Protein AF-A0A950SUJ2-F1 (afdb_monomer_lite)

Sequence (170 aa):
REIFDTLLGTSAWYLKTIGLQLVAETFAVSLFRMLAESSKDAILRQVCRRILQDEARHMGFGMLSLPAVVDEASAAERREMEDFAVWALNRTLRGIFPLAAYEEMGFDRGDIEEIKLLRRERAAGGDETAFRKYFRRDLHAGLVRNLRKVGVLTPRIEPDIASLGISLAA

Foldseek 3Di:
DALVVVLVPDPPVLLNLLLVLQQVLLLLLLVLVLCLPPPPDPVSVVVSVVVNVVSVVSNVCNLPPQQVVCVPDDPVVLVVSLVSNLVSNVSVLVDDDPVVVCVVVVHDPVNSVVVVVVVVVCVVVVVDDVSNVSSVVSSLVSNLVSCVSSPSDDPVCVVSSVVSVRDNPD

Radius of gyration: 17.58 Å; chains: 1; bounding box: 39×36×45 Å

pLDDT: mean 89.5, std 8.99, range [53.56, 97.81]

Structure (mmCIF, N/CA/C/O backbone):
data_AF-A0A950SUJ2-F1
#
_entry.id   AF-A0A950SUJ2-F1
#
loop_
_atom_site.group_PDB
_atom_site.id
_atom_site.type_symbol
_atom_site.label_atom_id
_atom_site.label_alt_id
_atom_site.label_comp_id
_atom_site.label_asym_id
_atom_site.label_entity_id
_atom_site.label_seq_id
_atom_site.pdbx_PDB_ins_code
_atom_site.Cartn_x
_atom_site.Cartn_y
_atom_site.Cartn_z
_atom_site.occupancy
_atom_site.B_iso_or_equiv
_atom_site.auth_seq_id
_atom_site.auth_comp_id
_atom_site.auth_asym_id
_atom_site.auth_atom_id
_atom_site.pdbx_PDB_model_num
ATOM 1 N N . ARG A 1 1 ? 7.925 15.387 2.818 1.00 53.56 1 ARG A N 1
ATOM 2 C CA . ARG A 1 1 ? 8.470 14.113 3.334 1.00 53.56 1 ARG A CA 1
ATOM 3 C C . ARG A 1 1 ? 7.905 12.978 2.509 1.00 53.56 1 ARG A C 1
ATOM 5 O O . ARG A 1 1 ? 6.733 13.039 2.113 1.00 53.56 1 ARG A O 1
ATOM 12 N N . GLU A 1 2 ? 8.757 12.028 2.158 1.00 74.38 2 GLU A N 1
ATOM 13 C CA . GLU A 1 2 ? 8.314 10.823 1.473 1.00 74.38 2 GLU A CA 1
ATOM 14 C C . GLU A 1 2 ? 7.473 9.971 2.426 1.00 74.38 2 GLU A C 1
ATOM 16 O O . GLU A 1 2 ? 7.512 10.157 3.643 1.00 74.38 2 GLU A O 1
ATOM 21 N N . ILE A 1 3 ? 6.649 9.080 1.874 1.00 79.88 3 ILE A N 1
ATOM 22 C CA . ILE A 1 3 ? 5.797 8.205 2.688 1.00 79.88 3 ILE A CA 1
ATOM 23 C C . ILE A 1 3 ? 6.634 7.389 3.678 1.00 79.88 3 ILE A C 1
ATOM 25 O O . ILE A 1 3 ? 6.274 7.293 4.848 1.00 79.88 3 ILE A O 1
ATOM 29 N N . PHE A 1 4 ? 7.784 6.886 3.229 1.00 80.75 4 PHE A N 1
ATOM 30 C CA . PHE A 1 4 ? 8.679 6.072 4.038 1.00 80.75 4 PHE A CA 1
ATOM 31 C C . PHE A 1 4 ? 9.302 6.856 5.190 1.00 80.75 4 PHE A C 1
ATOM 33 O O . PHE A 1 4 ? 9.296 6.348 6.304 1.00 80.75 4 PHE A O 1
ATOM 40 N N . ASP A 1 5 ? 9.730 8.105 4.983 1.00 84.88 5 ASP A N 1
ATOM 41 C CA . ASP A 1 5 ? 10.236 8.946 6.079 1.00 84.88 5 ASP A CA 1
ATOM 42 C C . ASP A 1 5 ? 9.199 9.095 7.194 1.00 84.88 5 ASP A C 1
ATOM 44 O O . ASP A 1 5 ? 9.517 8.997 8.380 1.00 84.88 5 ASP A O 1
ATOM 48 N N . THR A 1 6 ? 7.941 9.336 6.811 1.00 85.25 6 THR A N 1
ATOM 49 C CA . THR A 1 6 ? 6.855 9.481 7.778 1.00 85.25 6 THR A CA 1
ATOM 50 C C . THR A 1 6 ? 6.582 8.158 8.487 1.00 85.25 6 THR A C 1
ATOM 52 O O . THR A 1 6 ? 6.521 8.155 9.712 1.00 85.25 6 THR A O 1
ATOM 55 N N . LEU A 1 7 ? 6.484 7.044 7.754 1.00 86.19 7 LEU A N 1
ATOM 56 C CA . LEU A 1 7 ? 6.249 5.716 8.333 1.00 86.19 7 LEU A CA 1
ATOM 57 C C . LEU A 1 7 ? 7.367 5.294 9.294 1.00 86.19 7 LEU A C 1
ATOM 59 O O . LEU A 1 7 ? 7.096 4.788 10.382 1.00 86.19 7 LEU A O 1
ATOM 63 N N . LEU A 1 8 ? 8.628 5.519 8.920 1.00 86.00 8 LEU A N 1
ATOM 64 C CA . LEU A 1 8 ? 9.788 5.197 9.752 1.00 86.00 8 LEU A CA 1
ATOM 65 C C . LEU A 1 8 ? 9.839 6.084 11.001 1.00 86.00 8 LEU A C 1
ATOM 67 O O . LEU A 1 8 ? 10.144 5.585 12.089 1.00 86.00 8 LEU A O 1
ATOM 71 N N . GLY A 1 9 ? 9.469 7.360 10.862 1.00 88.62 9 GLY A N 1
ATOM 72 C CA . GLY A 1 9 ? 9.384 8.326 11.957 1.00 88.62 9 GLY A CA 1
ATOM 73 C C . GLY A 1 9 ? 8.196 8.134 12.907 1.00 88.62 9 GLY A C 1
ATOM 74 O O . GLY A 1 9 ? 8.213 8.696 14.000 1.00 88.62 9 GLY A O 1
ATOM 75 N N . THR A 1 10 ? 7.177 7.347 12.544 1.00 91.12 10 THR A N 1
ATOM 76 C CA . THR A 1 10 ? 6.032 7.059 13.422 1.00 91.12 10 THR A CA 1
ATOM 77 C C . THR A 1 10 ? 6.478 6.257 14.649 1.00 91.12 10 THR A C 1
ATOM 79 O O . THR A 1 10 ? 6.988 5.141 14.528 1.00 91.12 10 THR A O 1
ATOM 82 N N . SER A 1 11 ? 6.285 6.807 15.849 1.00 89.94 11 SER A N 1
ATOM 83 C CA . SER A 1 11 ? 6.659 6.152 17.111 1.00 89.94 11 SER A CA 1
ATOM 84 C C . SER A 1 11 ? 5.653 5.084 17.543 1.00 89.94 11 SER A C 1
ATOM 86 O O . SER A 1 11 ? 6.055 4.032 18.038 1.00 89.94 11 SER A O 1
ATOM 88 N N . ALA A 1 12 ? 4.358 5.327 17.321 1.00 94.12 12 ALA A N 1
ATOM 89 C CA . ALA A 1 12 ? 3.298 4.378 17.628 1.00 94.12 12 ALA A CA 1
ATOM 90 C C . ALA A 1 12 ? 3.436 3.128 16.749 1.00 94.12 12 ALA A C 1
ATOM 92 O O . ALA A 1 12 ? 3.259 3.174 15.528 1.00 94.12 12 ALA A O 1
ATOM 93 N N . TRP A 1 13 ? 3.766 2.001 17.378 1.00 94.25 13 TRP A N 1
ATOM 94 C CA . TRP A 1 13 ? 4.071 0.763 16.663 1.00 94.25 13 TRP A CA 1
ATOM 95 C C . TRP A 1 13 ? 2.874 0.252 15.850 1.00 94.25 13 TRP A C 1
ATOM 97 O O . TRP A 1 13 ? 3.064 -0.264 14.751 1.00 94.25 13 TRP A O 1
ATOM 107 N N . TYR A 1 14 ? 1.645 0.437 16.342 1.00 94.75 14 TYR A N 1
ATOM 108 C CA . TYR A 1 14 ? 0.431 -0.018 15.666 1.00 94.75 14 TYR A CA 1
ATOM 109 C C . TYR A 1 14 ? 0.134 0.815 14.411 1.00 94.75 14 TYR A C 1
ATOM 111 O O . TYR A 1 14 ? -0.114 0.239 13.356 1.00 94.75 14 TYR A O 1
ATOM 119 N N . LEU A 1 15 ? 0.285 2.147 14.462 1.00 96.12 15 LEU A N 1
ATOM 120 C CA . LEU A 1 15 ? 0.186 3.006 13.272 1.00 96.12 15 LEU A CA 1
ATOM 121 C C . LEU A 1 15 ? 1.274 2.659 12.255 1.00 96.12 15 LEU A C 1
ATOM 123 O O . LEU A 1 15 ? 0.987 2.464 11.075 1.00 96.12 15 LEU A O 1
ATOM 127 N N . LYS A 1 16 ? 2.518 2.497 12.720 1.00 94.25 16 LYS A N 1
ATOM 128 C CA . LYS A 1 16 ? 3.631 2.045 11.878 1.00 94.25 16 LYS A CA 1
ATOM 129 C C . LYS A 1 16 ? 3.304 0.716 11.190 1.00 94.25 16 LYS A C 1
ATOM 131 O O . LYS A 1 16 ? 3.523 0.598 9.989 1.00 94.25 16 LYS A O 1
ATOM 136 N N . THR A 1 17 ? 2.717 -0.234 11.916 1.00 94.00 17 THR A N 1
ATOM 137 C CA . THR A 1 17 ? 2.329 -1.548 11.378 1.00 94.00 17 THR A CA 1
ATOM 138 C C . THR A 1 17 ? 1.176 -1.440 10.378 1.00 94.00 17 THR A C 1
ATOM 140 O O . THR A 1 17 ? 1.200 -2.091 9.337 1.00 94.00 17 THR A O 1
ATOM 143 N N . ILE A 1 18 ? 0.191 -0.571 10.620 1.00 95.56 18 ILE A N 1
ATOM 144 C CA . ILE A 1 18 ? -0.882 -0.287 9.654 1.00 95.56 18 ILE A CA 1
ATOM 145 C C . ILE A 1 18 ? -0.289 0.267 8.352 1.00 95.56 18 ILE A C 1
ATOM 147 O O . ILE A 1 18 ? -0.546 -0.260 7.270 1.00 95.56 18 ILE A O 1
ATOM 151 N N . GLY A 1 19 ? 0.538 1.307 8.433 1.00 93.69 19 GLY A N 1
ATOM 152 C CA . GLY A 1 19 ? 1.074 1.953 7.237 1.00 93.69 19 GLY A CA 1
ATOM 153 C C . GLY A 1 19 ? 2.093 1.100 6.477 1.00 93.69 19 GLY A C 1
ATOM 154 O O . GLY A 1 19 ? 2.058 1.048 5.249 1.00 93.69 19 GLY A O 1
ATOM 155 N N . LEU A 1 20 ? 2.985 0.406 7.184 1.00 91.56 20 LEU A N 1
ATOM 156 C CA . LEU A 1 20 ? 4.039 -0.387 6.559 1.00 91.56 20 LEU A CA 1
ATOM 157 C C . LEU A 1 20 ? 3.547 -1.802 6.210 1.00 91.56 20 LEU A C 1
ATOM 159 O O . LEU A 1 20 ? 3.541 -2.161 5.038 1.00 91.56 20 LEU A O 1
ATOM 163 N N . GLN A 1 21 ? 3.063 -2.581 7.181 1.00 90.44 21 GLN A N 1
ATOM 164 C CA . GLN A 1 21 ? 2.698 -3.992 6.978 1.00 90.44 21 GLN A CA 1
ATOM 165 C C . GLN A 1 21 ? 1.318 -4.206 6.348 1.00 90.44 21 GLN A C 1
ATOM 167 O O . GLN A 1 21 ? 1.118 -5.231 5.697 1.00 90.44 21 GLN A O 1
ATOM 172 N N . LEU A 1 22 ? 0.347 -3.301 6.519 1.00 92.38 22 LEU A N 1
ATOM 173 C CA . LEU A 1 22 ? -0.946 -3.452 5.832 1.00 92.38 22 LEU A CA 1
ATOM 174 C C . LEU A 1 22 ? -0.965 -2.735 4.486 1.00 92.38 22 LEU A C 1
ATOM 176 O O . LEU A 1 22 ? -1.449 -3.313 3.513 1.00 92.38 22 LEU A O 1
ATOM 180 N N . VAL A 1 23 ? -0.446 -1.507 4.401 1.00 92.50 23 VAL A N 1
ATOM 181 C CA . VAL A 1 23 ? -0.529 -0.710 3.167 1.00 92.50 23 VAL A CA 1
ATOM 182 C C . VAL A 1 23 ? 0.679 -0.931 2.254 1.00 92.50 23 VAL A C 1
ATOM 184 O O . VAL A 1 23 ? 0.508 -1.454 1.149 1.00 92.50 23 VAL A O 1
ATOM 187 N N . ALA A 1 24 ? 1.889 -0.564 2.688 1.00 90.19 24 ALA A N 1
ATOM 188 C CA . ALA A 1 24 ? 3.078 -0.632 1.832 1.00 90.19 24 ALA A CA 1
ATOM 189 C C . ALA A 1 24 ? 3.430 -2.075 1.420 1.00 90.19 24 ALA A C 1
ATOM 191 O O . ALA A 1 24 ? 3.752 -2.322 0.259 1.00 90.19 24 ALA A O 1
ATOM 192 N N . GLU A 1 25 ? 3.281 -3.037 2.327 1.00 90.75 25 GLU A N 1
ATOM 193 C CA . GLU A 1 25 ? 3.534 -4.455 2.058 1.00 90.75 25 GLU A CA 1
ATOM 194 C C . GLU A 1 25 ? 2.549 -5.034 1.035 1.00 90.75 25 GLU A C 1
ATOM 196 O O . GLU A 1 25 ? 2.927 -5.705 0.079 1.00 90.75 25 GLU A O 1
ATOM 201 N N . THR A 1 26 ? 1.258 -4.711 1.158 1.00 92.12 26 THR A N 1
ATOM 202 C CA . THR A 1 26 ? 0.262 -5.152 0.169 1.00 92.12 26 THR A CA 1
ATOM 203 C C . THR A 1 26 ? 0.571 -4.581 -1.219 1.00 92.12 26 THR A C 1
ATOM 205 O O . THR A 1 26 ? 0.393 -5.273 -2.229 1.00 92.12 26 THR A O 1
ATOM 208 N N . PHE A 1 27 ? 1.075 -3.344 -1.280 1.00 90.75 27 PHE A N 1
ATOM 209 C CA . PHE A 1 27 ? 1.590 -2.750 -2.511 1.00 90.75 27 PHE A CA 1
ATOM 210 C C . PHE A 1 27 ? 2.789 -3.531 -3.062 1.00 90.75 27 PHE A C 1
ATOM 212 O O . PHE A 1 27 ? 2.763 -3.924 -4.232 1.00 90.75 27 PHE A O 1
ATOM 219 N N . ALA A 1 28 ? 3.796 -3.808 -2.231 1.00 89.69 28 ALA A N 1
ATOM 220 C CA . ALA A 1 28 ? 4.990 -4.557 -2.613 1.00 89.69 28 ALA A CA 1
ATOM 221 C C . ALA A 1 28 ? 4.644 -5.965 -3.121 1.00 89.69 28 ALA A C 1
ATOM 223 O O . ALA A 1 28 ? 5.022 -6.328 -4.234 1.00 89.69 28 ALA A O 1
ATOM 224 N N . VAL A 1 29 ? 3.835 -6.724 -2.378 1.00 91.62 29 VAL A N 1
ATOM 225 C CA . VAL A 1 29 ? 3.369 -8.065 -2.762 1.00 91.62 29 VAL A CA 1
ATOM 226 C C . VAL A 1 29 ? 2.644 -8.044 -4.104 1.00 91.62 29 VAL A C 1
ATOM 228 O O . VAL A 1 29 ? 2.898 -8.895 -4.959 1.00 91.62 29 VAL A O 1
ATOM 231 N N . SER A 1 30 ? 1.757 -7.073 -4.324 1.00 91.38 30 SER A N 1
ATOM 232 C CA . SER A 1 30 ? 1.037 -6.958 -5.597 1.00 91.38 30 SER A CA 1
ATOM 233 C C . SER A 1 30 ? 2.000 -6.650 -6.748 1.00 91.38 30 SER A C 1
ATOM 235 O O . SER A 1 30 ? 1.879 -7.228 -7.828 1.00 91.38 30 SER A O 1
ATOM 237 N N . LEU A 1 31 ? 3.001 -5.795 -6.509 1.00 90.00 31 LEU A N 1
ATOM 238 C CA . LEU A 1 31 ? 3.997 -5.399 -7.504 1.00 90.00 31 LEU A CA 1
ATOM 239 C C . LEU A 1 31 ? 4.919 -6.572 -7.857 1.00 90.00 31 LEU A C 1
ATOM 241 O O . LEU A 1 31 ? 5.114 -6.876 -9.033 1.00 90.00 31 LEU A O 1
ATOM 245 N N . PHE A 1 32 ? 5.463 -7.262 -6.856 1.00 92.31 32 PHE A N 1
ATOM 246 C CA . PHE A 1 32 ? 6.361 -8.392 -7.069 1.00 92.31 32 PHE A CA 1
ATOM 247 C C . PHE A 1 32 ? 5.645 -9.597 -7.670 1.00 92.31 32 PHE A C 1
ATOM 249 O O . PHE A 1 32 ? 6.231 -10.276 -8.510 1.00 92.31 32 PHE A O 1
ATOM 256 N N . ARG A 1 33 ? 4.377 -9.844 -7.318 1.00 91.75 33 ARG A N 1
ATOM 257 C CA . ARG A 1 33 ? 3.550 -10.869 -7.978 1.00 91.75 33 ARG A CA 1
ATOM 258 C C . ARG A 1 33 ? 3.392 -10.561 -9.458 1.00 91.75 33 ARG A C 1
ATOM 260 O O . ARG A 1 33 ? 3.714 -11.390 -10.304 1.00 91.75 33 ARG A O 1
ATOM 267 N N . MET A 1 34 ? 2.994 -9.332 -9.755 1.00 90.06 34 MET A N 1
ATOM 268 C CA . MET A 1 34 ? 2.839 -8.840 -11.113 1.00 90.06 34 MET A CA 1
ATOM 269 C C . MET A 1 34 ? 4.156 -8.960 -11.918 1.00 90.06 34 MET A C 1
ATOM 271 O O . MET A 1 34 ? 4.140 -9.447 -13.049 1.00 90.06 34 MET A O 1
ATOM 275 N N . LEU A 1 35 ? 5.308 -8.596 -11.340 1.00 91.00 35 LEU A N 1
ATOM 276 C CA . LEU A 1 35 ? 6.626 -8.762 -11.976 1.00 91.00 35 LEU A CA 1
ATOM 277 C C . LEU A 1 35 ? 7.020 -10.237 -12.160 1.00 91.00 35 LEU A C 1
ATOM 279 O O . LEU A 1 35 ? 7.563 -10.604 -13.203 1.00 91.00 35 LEU A O 1
ATOM 283 N N . ALA A 1 36 ? 6.734 -11.095 -11.178 1.00 91.69 36 ALA A N 1
ATOM 284 C CA . ALA A 1 36 ? 7.021 -12.527 -11.244 1.00 91.69 36 ALA A CA 1
ATOM 285 C C . ALA A 1 36 ? 6.220 -13.249 -12.339 1.00 91.69 36 ALA A C 1
ATOM 287 O O . ALA A 1 36 ? 6.684 -14.259 -12.878 1.00 91.69 36 ALA A O 1
ATOM 288 N N . GLU A 1 37 ? 5.023 -12.753 -12.647 1.00 89.94 37 GLU A N 1
ATOM 289 C CA . GLU A 1 37 ? 4.116 -13.330 -13.639 1.00 89.94 37 GLU A CA 1
ATOM 290 C C . GLU A 1 37 ? 4.356 -12.778 -15.050 1.00 89.94 37 GLU A C 1
ATOM 292 O O . GLU A 1 37 ? 4.257 -13.533 -16.017 1.00 89.94 37 GLU A O 1
ATOM 297 N N . SER A 1 38 ? 4.711 -11.495 -15.192 1.00 87.88 38 SER A N 1
ATOM 298 C CA . SER A 1 38 ? 4.819 -10.854 -16.512 1.00 87.88 38 SER A CA 1
ATOM 299 C C . SER A 1 38 ? 6.238 -10.753 -17.075 1.00 87.88 38 SER A C 1
ATOM 301 O O . SER A 1 38 ? 6.399 -10.569 -18.286 1.00 87.88 38 SER A O 1
ATOM 303 N N . SER A 1 39 ? 7.269 -10.803 -16.222 1.00 90.12 39 SER A N 1
ATOM 304 C CA . SER A 1 39 ? 8.634 -10.527 -16.665 1.00 90.12 39 SER A CA 1
ATOM 305 C C . SER A 1 39 ? 9.113 -11.568 -17.680 1.00 90.12 39 SER A C 1
ATOM 307 O O . SER A 1 39 ? 8.913 -12.778 -17.525 1.00 90.12 39 SER A O 1
ATOM 309 N N . LYS A 1 40 ? 9.796 -11.084 -18.722 1.00 92.44 40 LYS A N 1
ATOM 310 C CA . LYS A 1 40 ? 10.472 -11.926 -19.718 1.00 92.44 40 LYS A CA 1
ATOM 311 C C . LYS A 1 40 ? 11.812 -12.466 -19.204 1.00 92.44 40 LYS A C 1
ATOM 313 O O . LYS A 1 40 ? 12.292 -13.471 -19.717 1.00 92.44 40 LYS A O 1
ATOM 318 N N . ASP A 1 41 ? 12.385 -11.832 -18.183 1.00 96.12 41 ASP A N 1
ATOM 319 C CA . ASP A 1 41 ? 13.655 -12.222 -17.574 1.00 96.12 41 ASP A CA 1
ATOM 320 C C . ASP A 1 41 ? 13.440 -13.317 -16.515 1.00 96.12 41 ASP A C 1
ATOM 322 O O . ASP A 1 41 ? 12.686 -13.151 -15.550 1.00 96.12 41 ASP A O 1
ATOM 326 N N . ALA A 1 42 ? 14.104 -14.462 -16.696 1.00 95.94 42 ALA A N 1
ATOM 327 C CA . ALA A 1 42 ? 13.962 -15.613 -15.812 1.00 95.94 42 ALA A CA 1
ATOM 328 C C . ALA A 1 42 ? 14.522 -15.380 -14.397 1.00 95.94 42 ALA A C 1
ATOM 330 O O . ALA A 1 42 ? 13.925 -15.872 -13.435 1.00 95.94 42 ALA A O 1
ATOM 331 N N . ILE A 1 43 ? 15.612 -14.620 -14.266 1.00 97.31 43 ILE A N 1
ATOM 332 C CA . ILE A 1 43 ? 16.240 -14.292 -12.983 1.00 97.31 43 ILE A CA 1
ATOM 333 C C . ILE A 1 43 ? 15.333 -13.340 -12.213 1.00 97.31 43 ILE A C 1
ATOM 335 O O . ILE A 1 43 ? 15.023 -13.609 -11.053 1.00 97.31 43 ILE A O 1
ATOM 339 N N . LEU A 1 44 ? 14.822 -12.289 -12.865 1.00 95.44 44 LEU A N 1
ATOM 340 C CA . LEU A 1 44 ? 13.908 -11.345 -12.220 1.00 95.44 44 LEU A CA 1
ATOM 341 C C . LEU A 1 44 ? 12.669 -12.061 -11.671 1.00 95.44 44 LEU A C 1
ATOM 343 O O . LEU A 1 44 ? 12.300 -11.857 -10.516 1.00 95.44 44 LEU A O 1
ATOM 347 N N . ARG A 1 45 ? 12.074 -12.980 -12.446 1.00 95.56 45 ARG A N 1
ATOM 348 C CA . ARG A 1 45 ? 10.950 -13.793 -11.952 1.00 95.56 45 ARG A CA 1
ATOM 349 C C . ARG A 1 45 ? 11.318 -14.604 -10.714 1.00 95.56 45 ARG A C 1
ATOM 351 O O . ARG A 1 45 ? 10.520 -14.688 -9.782 1.00 95.56 45 ARG A O 1
ATOM 358 N N . GLN A 1 46 ? 12.497 -15.223 -10.699 1.00 96.31 46 GLN A N 1
ATOM 359 C CA . GLN A 1 46 ? 12.941 -16.028 -9.563 1.00 96.31 46 GLN A CA 1
ATOM 360 C C . GLN A 1 46 ? 13.180 -15.167 -8.318 1.00 96.31 46 GLN A C 1
ATOM 362 O O . GLN A 1 46 ? 12.761 -15.558 -7.229 1.00 96.31 46 GLN A O 1
ATOM 367 N N . VAL A 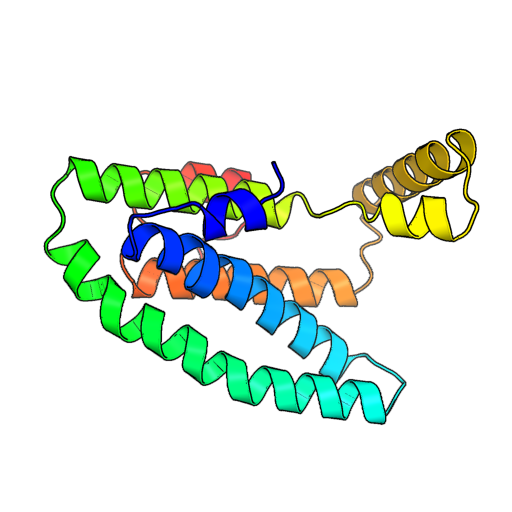1 47 ? 13.801 -13.997 -8.477 1.00 96.44 47 VAL A N 1
ATOM 368 C CA . VAL A 1 47 ? 14.024 -13.038 -7.388 1.00 96.44 47 VAL A CA 1
ATOM 369 C C . VAL A 1 47 ? 12.691 -12.559 -6.820 1.00 96.44 47 VAL A C 1
ATOM 371 O O . VAL A 1 47 ? 12.477 -12.679 -5.618 1.00 96.44 47 VAL A O 1
ATOM 374 N N . CYS A 1 48 ? 11.750 -12.127 -7.665 1.00 95.31 48 CYS A N 1
ATOM 375 C CA . CYS A 1 48 ? 10.430 -11.696 -7.204 1.00 95.31 48 CYS A CA 1
ATOM 376 C C . CYS A 1 48 ? 9.687 -12.809 -6.448 1.00 95.31 48 CYS A C 1
ATOM 378 O O . CYS A 1 48 ? 9.080 -12.543 -5.416 1.00 95.31 48 CYS A O 1
ATOM 380 N N . ARG A 1 49 ? 9.773 -14.070 -6.894 1.00 93.69 49 ARG A N 1
ATOM 381 C CA . ARG A 1 49 ? 9.178 -15.204 -6.161 1.00 93.69 49 ARG A CA 1
ATOM 382 C C . ARG A 1 49 ? 9.803 -15.422 -4.788 1.00 93.69 49 ARG A C 1
ATOM 384 O O . ARG A 1 49 ? 9.077 -15.775 -3.868 1.00 93.69 49 ARG A O 1
ATOM 391 N N . ARG A 1 50 ? 11.117 -15.227 -4.650 1.00 94.19 50 ARG A N 1
ATOM 392 C CA . ARG A 1 50 ? 11.802 -15.322 -3.352 1.00 94.19 50 ARG A CA 1
ATOM 393 C C . ARG A 1 50 ? 11.387 -14.184 -2.424 1.00 94.19 50 ARG A C 1
ATOM 395 O O . ARG A 1 50 ? 11.061 -14.460 -1.281 1.00 94.19 50 ARG A O 1
ATOM 402 N N . ILE A 1 51 ? 11.293 -12.953 -2.932 1.00 93.06 51 ILE A N 1
ATOM 403 C CA . ILE A 1 51 ? 10.788 -11.809 -2.154 1.00 93.06 51 ILE A CA 1
ATOM 404 C C . ILE A 1 51 ? 9.379 -12.109 -1.626 1.00 93.06 51 ILE A C 1
ATOM 406 O O . ILE A 1 51 ? 9.136 -12.032 -0.428 1.00 93.06 51 ILE A O 1
ATOM 410 N N . LEU A 1 52 ? 8.472 -12.581 -2.488 1.00 91.56 52 LEU A N 1
ATOM 411 C CA . LEU A 1 52 ? 7.104 -12.935 -2.088 1.00 91.56 52 LEU A CA 1
ATOM 412 C C . LEU A 1 52 ? 7.027 -14.015 -0.991 1.00 91.56 52 LEU A C 1
ATOM 414 O O . LEU A 1 52 ? 6.033 -14.065 -0.269 1.00 91.56 52 LEU A O 1
ATOM 418 N N . GLN A 1 53 ? 8.031 -14.892 -0.872 1.00 87.69 53 GLN A N 1
ATOM 419 C CA . GLN A 1 53 ? 8.093 -15.882 0.211 1.00 87.69 53 GLN A CA 1
ATOM 420 C C . GLN A 1 53 ? 8.411 -15.237 1.564 1.00 87.69 53 GLN A C 1
ATOM 422 O O . GLN A 1 53 ? 7.939 -15.729 2.590 1.00 87.69 53 GLN A O 1
ATOM 427 N N . ASP A 1 54 ? 9.173 -14.145 1.571 1.00 83.25 54 ASP A N 1
ATOM 428 C CA . ASP A 1 54 ? 9.513 -13.421 2.793 1.00 83.25 54 ASP A CA 1
ATOM 429 C C . ASP A 1 54 ? 8.358 -12.525 3.264 1.00 83.25 54 ASP A C 1
ATOM 431 O O . ASP A 1 54 ? 8.036 -12.533 4.456 1.00 83.25 54 ASP A O 1
ATOM 435 N N . GLU A 1 55 ? 7.632 -11.883 2.344 1.00 82.31 55 GLU A N 1
ATOM 436 C CA . GLU A 1 55 ? 6.534 -10.964 2.696 1.00 82.31 55 GLU A CA 1
ATOM 437 C C . GLU A 1 55 ? 5.345 -11.634 3.397 1.00 82.31 55 GLU A C 1
ATOM 439 O O . GLU A 1 55 ? 4.629 -11.009 4.186 1.00 82.31 55 GLU A O 1
ATOM 444 N N . ALA A 1 56 ? 5.161 -12.945 3.198 1.00 73.75 56 ALA A N 1
ATOM 445 C CA . ALA A 1 56 ? 4.176 -13.720 3.951 1.00 73.75 56 ALA A CA 1
ATOM 446 C C . ALA A 1 56 ? 4.423 -13.655 5.473 1.00 73.75 56 ALA A C 1
ATOM 448 O O . ALA A 1 56 ? 3.468 -13.687 6.254 1.00 73.75 56 ALA A O 1
ATOM 449 N N . ARG A 1 57 ? 5.687 -13.523 5.908 1.00 78.44 57 ARG A N 1
ATOM 450 C CA . ARG A 1 57 ? 6.041 -13.396 7.331 1.00 78.44 57 ARG A CA 1
ATOM 451 C C . ARG A 1 57 ? 5.778 -11.985 7.857 1.00 78.44 57 ARG A C 1
ATOM 453 O O . ARG A 1 57 ? 5.226 -11.854 8.948 1.00 78.44 57 ARG A O 1
ATOM 460 N N . HIS A 1 58 ? 6.106 -10.949 7.081 1.00 81.50 58 HIS A N 1
ATOM 461 C CA . HIS A 1 58 ? 5.852 -9.551 7.456 1.00 81.50 58 HIS A CA 1
ATOM 462 C C . HIS A 1 58 ? 4.356 -9.267 7.613 1.00 81.50 58 HIS A C 1
ATOM 464 O O . HIS A 1 58 ? 3.930 -8.671 8.606 1.00 81.50 58 HIS A O 1
ATOM 470 N N . MET A 1 59 ? 3.540 -9.784 6.691 1.00 86.31 59 MET A N 1
ATOM 471 C CA . MET A 1 59 ? 2.085 -9.687 6.780 1.00 86.31 59 MET A CA 1
ATOM 472 C C . MET A 1 59 ? 1.528 -10.461 7.984 1.00 8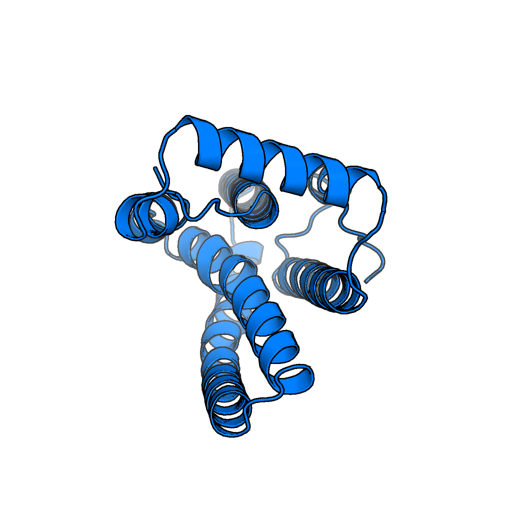6.31 59 MET A C 1
ATOM 474 O O . MET A 1 59 ? 0.591 -9.999 8.633 1.00 86.31 59 MET A O 1
ATOM 478 N N . GLY A 1 60 ? 2.125 -11.610 8.323 1.00 87.31 60 GLY A N 1
ATOM 479 C CA . GLY A 1 60 ? 1.740 -12.414 9.483 1.00 87.31 60 GLY A CA 1
ATOM 480 C C . GLY A 1 60 ? 1.797 -11.638 10.801 1.00 87.31 60 GLY A C 1
ATOM 481 O O . GLY A 1 60 ? 0.856 -11.716 11.587 1.00 87.31 60 GLY A O 1
ATOM 482 N N . PHE A 1 61 ? 2.843 -10.831 11.011 1.00 87.81 61 PHE A N 1
ATOM 483 C CA . PHE A 1 61 ? 2.955 -9.989 12.206 1.00 87.81 61 PHE A CA 1
ATOM 484 C C . PHE A 1 61 ? 1.777 -9.015 12.331 1.00 87.81 61 PHE A C 1
ATOM 486 O O . PHE A 1 61 ? 1.114 -8.991 13.368 1.00 87.81 61 PHE A O 1
ATOM 493 N N . GLY A 1 62 ? 1.467 -8.256 11.274 1.00 90.12 62 GLY A N 1
ATOM 494 C CA . GLY A 1 62 ? 0.349 -7.306 11.292 1.00 90.12 62 GLY A CA 1
ATOM 495 C C . GLY A 1 62 ? -1.002 -7.993 11.506 1.00 90.12 62 GLY A C 1
ATOM 496 O O . GLY A 1 62 ? -1.819 -7.519 12.290 1.00 90.12 62 GLY A O 1
ATOM 497 N N . MET A 1 63 ? -1.209 -9.153 10.876 1.00 92.56 63 MET A N 1
ATOM 498 C CA . MET A 1 63 ? -2.458 -9.917 10.982 1.00 92.56 63 MET A CA 1
ATOM 499 C C . MET A 1 63 ? -2.701 -10.524 12.366 1.00 92.56 63 MET A C 1
ATOM 501 O O . MET A 1 63 ? -3.855 -10.737 12.724 1.00 92.56 63 MET A O 1
ATOM 505 N N . LEU A 1 64 ? -1.643 -10.844 13.114 1.00 93.25 64 LEU A N 1
ATOM 506 C CA . LEU A 1 64 ? -1.753 -11.450 14.444 1.00 93.25 64 LEU A CA 1
ATOM 507 C C . LEU A 1 64 ? -1.750 -10.413 15.570 1.00 93.25 64 LEU A C 1
ATOM 509 O O . LEU A 1 64 ? -2.377 -10.640 16.598 1.00 93.25 64 LEU A O 1
ATOM 513 N N . SER A 1 65 ? -1.040 -9.297 15.393 1.00 92.19 65 SER A N 1
ATOM 514 C CA . SER A 1 65 ? -0.838 -8.306 16.457 1.00 92.19 65 SER A CA 1
ATOM 515 C C . SER A 1 65 ? -1.908 -7.218 16.495 1.00 92.19 65 SER A C 1
ATOM 517 O O . SER A 1 65 ? -2.310 -6.803 17.577 1.00 92.19 65 SER A O 1
ATOM 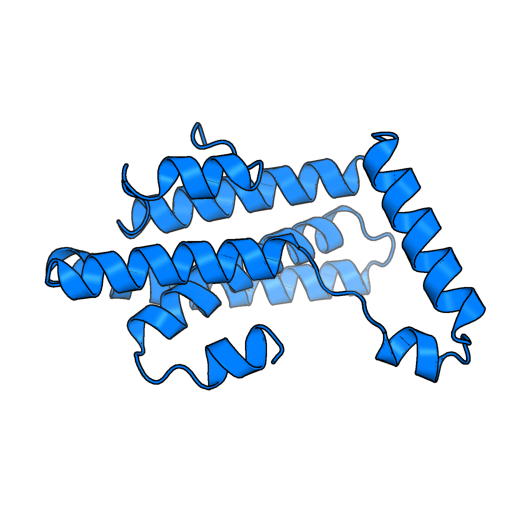519 N N . LEU A 1 66 ? -2.385 -6.750 15.338 1.00 96.00 66 LEU A N 1
ATOM 520 C CA . LEU A 1 66 ? -3.274 -5.591 15.282 1.00 96.00 66 LEU A CA 1
ATOM 521 C C . LEU A 1 66 ? -4.730 -5.847 15.707 1.00 96.00 66 LEU A C 1
ATOM 523 O O . LEU A 1 66 ? -5.284 -4.926 16.298 1.00 96.00 66 LEU A O 1
ATOM 527 N N . PRO A 1 67 ? -5.370 -7.016 15.474 1.00 97.19 67 PRO A N 1
ATOM 528 C CA . PRO A 1 67 ? -6.780 -7.191 15.840 1.00 97.19 67 PRO A CA 1
ATOM 529 C C . PRO A 1 67 ? -7.069 -6.905 17.320 1.00 97.19 67 PRO A C 1
ATOM 531 O O . PRO A 1 67 ? -7.947 -6.107 17.623 1.00 97.19 67 PRO A O 1
ATOM 534 N N . ALA A 1 68 ? -6.265 -7.459 18.237 1.00 96.19 68 ALA A N 1
ATOM 535 C CA . ALA A 1 68 ? -6.425 -7.216 19.674 1.00 96.19 68 ALA A CA 1
ATOM 536 C C . ALA A 1 68 ? -6.228 -5.733 20.040 1.00 96.19 68 ALA A C 1
ATOM 538 O O . ALA A 1 68 ? -6.979 -5.182 20.837 1.00 96.19 68 ALA A O 1
ATOM 539 N N . VAL A 1 69 ? -5.264 -5.061 19.402 1.00 96.69 69 VAL A N 1
ATOM 540 C CA . VAL A 1 69 ? -5.023 -3.623 19.605 1.00 96.69 69 VAL A CA 1
ATOM 541 C C . VAL A 1 69 ? -6.211 -2.794 19.137 1.00 96.69 69 VAL A C 1
ATOM 543 O O . VAL A 1 69 ? -6.615 -1.864 19.825 1.00 96.69 69 VAL A O 1
ATOM 546 N N . VAL A 1 70 ? -6.778 -3.122 17.975 1.00 96.88 70 VAL A N 1
ATOM 547 C CA . VAL A 1 70 ? -7.964 -2.439 17.450 1.00 96.88 70 VAL A CA 1
ATOM 548 C C . VAL A 1 70 ? -9.161 -2.672 18.366 1.00 96.88 70 VAL A C 1
ATOM 550 O O . VAL A 1 70 ? -9.903 -1.727 18.629 1.00 96.88 70 VAL A O 1
ATOM 553 N N . ASP A 1 71 ? -9.331 -3.888 18.884 1.00 96.56 71 ASP A N 1
ATOM 554 C CA . ASP A 1 71 ? -10.435 -4.249 19.771 1.00 96.56 71 ASP A CA 1
ATOM 555 C C . ASP A 1 71 ? -10.367 -3.527 21.125 1.00 96.56 71 ASP A C 1
ATOM 557 O O . ASP A 1 71 ? -11.385 -3.016 21.601 1.00 96.56 71 ASP A O 1
ATOM 561 N N . GLU A 1 72 ? -9.177 -3.399 21.706 1.00 96.56 72 GLU A N 1
ATOM 562 C CA . GLU A 1 72 ? -8.962 -2.753 23.008 1.00 96.56 72 GLU A CA 1
ATOM 563 C C . GLU A 1 72 ? -8.798 -1.225 22.919 1.00 96.56 72 GLU A C 1
ATOM 565 O O . GLU A 1 72 ? -8.881 -0.532 23.935 1.00 96.56 72 GLU A O 1
ATOM 570 N N . ALA A 1 73 ? -8.602 -0.679 21.715 1.00 97.06 73 ALA A N 1
ATOM 571 C CA . ALA A 1 73 ? -8.367 0.743 21.509 1.00 97.06 73 ALA A CA 1
ATOM 572 C C . ALA A 1 73 ? -9.560 1.615 21.917 1.00 97.06 73 ALA A C 1
ATOM 574 O O . ALA A 1 73 ? -10.727 1.343 21.595 1.00 97.06 73 ALA A O 1
ATOM 575 N N . SER A 1 74 ? -9.238 2.748 22.541 1.00 97.81 74 SER A N 1
ATOM 576 C CA . SER A 1 74 ? -10.195 3.813 22.810 1.00 97.81 74 SER A CA 1
ATOM 577 C C . SER A 1 74 ? -10.788 4.369 21.513 1.00 97.81 74 SER A C 1
ATOM 579 O O . SER A 1 74 ? -10.224 4.258 20.422 1.00 97.81 74 SER A O 1
ATOM 581 N N . ALA A 1 75 ? -11.921 5.063 21.623 1.00 96.94 75 ALA A N 1
ATOM 582 C CA . ALA A 1 75 ? -12.531 5.714 20.467 1.00 96.94 75 ALA A CA 1
ATOM 583 C C . ALA A 1 75 ? -11.593 6.736 19.789 1.00 96.94 75 ALA A C 1
ATOM 585 O O . ALA A 1 75 ? -11.722 6.979 18.592 1.00 96.94 75 ALA A O 1
ATOM 586 N N . ALA A 1 76 ? -10.671 7.350 20.540 1.00 96.81 76 ALA A N 1
ATOM 587 C CA . ALA A 1 76 ? -9.687 8.277 19.989 1.00 96.81 76 ALA A CA 1
ATOM 588 C C . ALA A 1 76 ? -8.603 7.543 19.187 1.00 96.81 76 ALA A C 1
ATOM 590 O O . ALA A 1 76 ? -8.358 7.910 18.042 1.00 96.81 76 ALA A O 1
ATOM 591 N N . GLU A 1 77 ? -8.031 6.474 19.742 1.00 97.06 77 GLU A N 1
ATOM 592 C CA . GLU A 1 77 ? -7.010 5.657 19.068 1.00 97.06 77 GLU A CA 1
ATOM 593 C C . GLU A 1 77 ? -7.569 4.961 17.823 1.00 97.06 77 GLU A C 1
ATOM 595 O O . GLU A 1 77 ? -6.912 4.921 16.787 1.00 97.06 77 GLU A O 1
ATOM 600 N N . ARG A 1 78 ? -8.816 4.470 17.874 1.00 97.25 78 ARG A N 1
ATOM 601 C CA . ARG A 1 78 ? -9.494 3.904 16.695 1.00 97.25 78 ARG A CA 1
ATOM 602 C C . ARG A 1 78 ? -9.609 4.921 15.562 1.00 97.25 78 ARG A C 1
ATOM 604 O O . ARG A 1 78 ? -9.274 4.598 14.426 1.00 97.25 78 ARG A O 1
ATOM 611 N N . ARG A 1 79 ? -10.014 6.157 15.875 1.00 97.38 79 ARG A N 1
ATOM 612 C CA . ARG A 1 79 ? -10.071 7.239 14.879 1.00 97.38 79 ARG A CA 1
ATOM 613 C C . ARG A 1 79 ? -8.695 7.562 14.310 1.00 97.38 79 ARG A C 1
ATOM 615 O O . ARG A 1 79 ? -8.575 7.728 13.103 1.00 97.38 79 ARG A O 1
ATOM 622 N N . GLU A 1 80 ? -7.667 7.596 15.153 1.00 97.25 80 GLU A N 1
ATOM 623 C CA . GLU A 1 80 ? -6.292 7.825 14.705 1.00 97.25 80 GLU A CA 1
ATOM 624 C C . GLU A 1 80 ? -5.811 6.718 13.754 1.00 97.25 80 GLU A C 1
ATOM 626 O O . GLU A 1 80 ? -5.257 7.015 12.698 1.00 97.25 80 GLU A O 1
ATOM 631 N N . MET A 1 81 ? -6.077 5.447 14.074 1.00 97.81 81 MET A N 1
ATOM 632 C CA . MET A 1 81 ? -5.744 4.308 13.210 1.00 97.81 81 MET A CA 1
ATOM 633 C C . MET A 1 81 ? -6.435 4.384 11.848 1.00 97.81 81 MET A C 1
ATOM 635 O O . MET A 1 81 ? -5.806 4.152 10.815 1.00 97.81 81 MET A O 1
ATOM 639 N N . GLU A 1 82 ? -7.717 4.731 11.845 1.00 97.81 82 GLU A N 1
ATOM 640 C CA . GLU A 1 82 ? -8.520 4.939 10.642 1.00 97.81 82 GLU A CA 1
ATOM 641 C C . GLU A 1 82 ? -7.989 6.101 9.782 1.00 97.81 82 GLU A C 1
ATOM 643 O O . GLU A 1 82 ? -7.739 5.919 8.588 1.00 97.81 82 GLU A O 1
ATOM 648 N N . ASP A 1 83 ? -7.758 7.275 10.383 1.00 97.06 83 ASP A N 1
ATOM 649 C CA . ASP A 1 83 ? -7.225 8.453 9.684 1.00 97.06 83 ASP A CA 1
ATOM 650 C C . ASP A 1 83 ? -5.834 8.160 9.106 1.00 97.06 83 ASP A C 1
ATOM 652 O O . ASP A 1 83 ? -5.521 8.522 7.966 1.00 97.06 83 ASP A O 1
ATOM 656 N N . PHE A 1 84 ? -5.002 7.446 9.866 1.00 96.06 84 PHE A N 1
ATOM 657 C CA . PHE A 1 84 ? -3.672 7.048 9.430 1.00 96.06 84 PHE A CA 1
ATOM 658 C C . PHE A 1 84 ? -3.716 6.041 8.275 1.00 96.06 84 PHE A C 1
ATOM 660 O O . PHE A 1 84 ? -2.937 6.164 7.327 1.00 96.06 84 PHE A O 1
ATOM 667 N N . ALA A 1 85 ? -4.640 5.076 8.306 1.00 96.12 85 ALA A N 1
ATOM 668 C CA . ALA A 1 85 ? -4.837 4.133 7.209 1.00 96.12 85 ALA A CA 1
ATOM 669 C C . ALA A 1 85 ? -5.246 4.856 5.917 1.00 96.12 85 ALA A C 1
ATOM 671 O O . ALA A 1 85 ? -4.656 4.607 4.863 1.00 96.12 85 ALA A O 1
ATOM 672 N N . VAL A 1 86 ? -6.193 5.798 5.999 1.00 95.94 86 VAL A N 1
ATOM 673 C CA . VAL A 1 86 ? -6.617 6.626 4.857 1.00 95.94 86 VAL A CA 1
ATOM 674 C C . VAL A 1 86 ? -5.454 7.463 4.325 1.00 95.94 86 VAL A C 1
ATOM 676 O O . VAL A 1 86 ? -5.214 7.489 3.114 1.00 95.94 86 VAL A O 1
ATOM 679 N N . TRP A 1 87 ? -4.689 8.106 5.210 1.00 94.44 87 TRP A N 1
ATOM 680 C CA . TRP A 1 87 ? -3.502 8.870 4.830 1.00 94.44 87 TRP A CA 1
ATOM 681 C C . TRP A 1 87 ? -2.473 8.000 4.089 1.00 94.44 87 TRP A C 1
ATOM 683 O O . TRP A 1 87 ? -2.011 8.374 3.004 1.00 94.44 87 TRP A O 1
ATOM 693 N N . ALA A 1 88 ? -2.148 6.822 4.631 1.00 93.19 88 ALA A N 1
ATOM 694 C CA . ALA A 1 88 ? -1.170 5.908 4.048 1.00 93.19 88 ALA A CA 1
ATOM 695 C C . ALA A 1 88 ? -1.632 5.385 2.678 1.00 93.19 88 ALA A C 1
ATOM 697 O O . ALA A 1 88 ? -0.847 5.370 1.724 1.00 93.19 88 ALA A O 1
ATOM 698 N N . LEU A 1 89 ? -2.913 5.019 2.549 1.00 92.50 89 LEU A N 1
ATOM 699 C CA . LEU A 1 89 ? -3.529 4.608 1.285 1.00 92.50 89 LEU A CA 1
ATOM 700 C C . LEU A 1 89 ? -3.446 5.715 0.236 1.00 92.50 89 LEU A C 1
ATOM 702 O O . LEU A 1 89 ? -2.932 5.494 -0.861 1.00 92.50 89 LEU A O 1
ATOM 706 N N . ASN A 1 90 ? -3.903 6.921 0.580 1.00 90.81 90 ASN A N 1
ATOM 707 C CA . ASN A 1 90 ? -3.894 8.070 -0.321 1.00 90.81 90 ASN A CA 1
ATOM 708 C C . ASN A 1 90 ? -2.477 8.348 -0.839 1.00 90.81 90 ASN A C 1
ATOM 710 O O . ASN A 1 90 ? -2.262 8.534 -2.040 1.00 90.81 90 ASN A O 1
ATOM 714 N N . ARG A 1 91 ? -1.491 8.316 0.062 1.00 88.81 91 ARG A N 1
ATOM 715 C CA . ARG A 1 91 ? -0.098 8.578 -0.289 1.00 88.81 91 ARG A CA 1
ATOM 716 C C . ARG A 1 91 ? 0.503 7.477 -1.164 1.00 88.81 91 ARG A C 1
ATOM 718 O O . ARG A 1 91 ? 1.219 7.805 -2.106 1.00 88.81 91 ARG A O 1
ATOM 725 N N . THR A 1 92 ? 0.184 6.213 -0.891 1.00 86.88 92 THR A N 1
ATOM 726 C CA . THR A 1 92 ? 0.680 5.057 -1.656 1.00 86.88 92 THR A CA 1
ATOM 727 C C . THR A 1 92 ? 0.089 5.021 -3.068 1.00 86.88 92 THR A C 1
ATOM 729 O O . THR A 1 92 ? 0.816 4.852 -4.046 1.00 86.88 92 THR A O 1
ATOM 732 N N . LEU A 1 93 ? -1.223 5.239 -3.204 1.00 83.75 93 LEU A N 1
ATOM 733 C CA . LEU A 1 93 ? -1.939 5.104 -4.480 1.00 83.75 93 LEU A CA 1
ATOM 734 C C . LEU A 1 93 ? -1.683 6.253 -5.457 1.00 83.75 93 LEU A C 1
ATOM 736 O O . LEU A 1 93 ? -1.774 6.056 -6.667 1.00 83.75 93 LEU A O 1
ATOM 740 N N . ARG A 1 94 ? -1.310 7.441 -4.963 1.00 80.62 94 ARG A N 1
ATOM 741 C CA . ARG A 1 94 ? -0.866 8.552 -5.825 1.00 80.62 94 ARG A CA 1
ATOM 742 C C . ARG A 1 94 ? 0.436 8.244 -6.572 1.00 80.62 94 ARG A C 1
ATOM 744 O O . ARG A 1 94 ? 0.735 8.912 -7.561 1.00 80.62 94 ARG A O 1
ATOM 751 N N . GLY A 1 95 ? 1.167 7.216 -6.140 1.00 74.50 95 GLY A N 1
ATOM 752 C CA . GLY A 1 95 ? 2.404 6.772 -6.760 1.00 74.50 95 GLY A CA 1
ATOM 753 C C . GLY A 1 95 ? 3.572 7.729 -6.529 1.00 74.50 95 GLY A C 1
ATOM 754 O O . GLY A 1 95 ? 3.424 8.858 -6.059 1.00 74.50 95 GLY A O 1
ATOM 755 N N . ILE A 1 96 ? 4.762 7.247 -6.873 1.00 76.19 96 ILE A N 1
ATOM 756 C CA . ILE A 1 96 ? 6.009 8.006 -6.790 1.00 76.19 96 ILE A CA 1
ATOM 757 C C . ILE A 1 96 ? 6.464 8.307 -8.218 1.00 76.19 96 ILE A C 1
ATOM 759 O O . ILE A 1 96 ? 6.464 7.428 -9.086 1.00 76.19 96 ILE A O 1
ATOM 763 N N . PHE A 1 97 ? 6.829 9.562 -8.476 1.00 85.94 97 PHE A N 1
ATOM 764 C CA . PHE A 1 97 ? 7.540 9.930 -9.693 1.00 85.94 97 PHE A CA 1
ATOM 765 C C . PHE A 1 97 ? 9.043 9.837 -9.398 1.00 85.94 97 PHE A C 1
ATOM 767 O O . PHE A 1 97 ? 9.502 10.567 -8.521 1.00 85.94 97 PHE A O 1
ATOM 774 N N . PRO A 1 98 ? 9.800 8.949 -10.069 1.00 88.56 9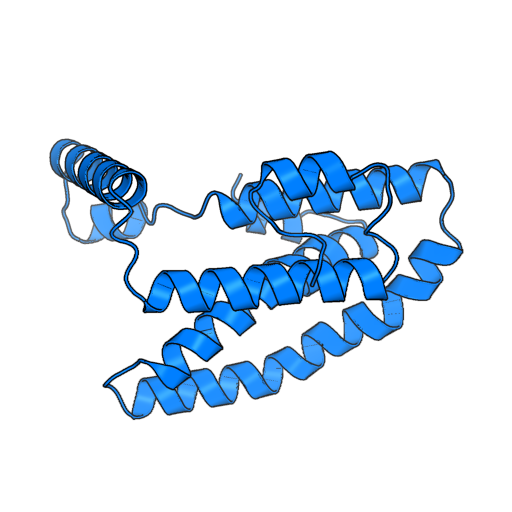8 PRO A N 1
ATOM 775 C CA . PRO A 1 98 ? 11.207 8.706 -9.758 1.00 88.56 98 PRO A CA 1
ATOM 776 C C . PRO A 1 98 ? 12.090 9.824 -10.335 1.00 88.56 98 PRO A C 1
ATOM 778 O O . PRO A 1 98 ? 12.864 9.599 -11.257 1.00 88.56 98 PRO A O 1
ATOM 781 N N . LEU A 1 99 ? 11.924 11.045 -9.818 1.00 90.88 99 LEU A N 1
ATOM 782 C CA . LEU A 1 99 ? 12.569 12.260 -10.319 1.00 90.88 99 LEU A CA 1
ATOM 783 C C . LEU A 1 99 ? 14.092 12.112 -10.368 1.00 90.88 99 LEU A C 1
ATOM 785 O O . LEU A 1 99 ? 14.672 12.274 -11.434 1.00 90.88 99 LEU A O 1
ATOM 789 N N . ALA A 1 100 ? 14.694 11.707 -9.248 1.00 90.81 100 ALA A N 1
ATOM 790 C CA . ALA A 1 100 ? 16.141 11.562 -9.123 1.00 90.81 100 ALA A CA 1
ATOM 791 C C . ALA A 1 100 ? 16.733 10.596 -10.162 1.00 90.81 100 ALA A C 1
ATOM 793 O O . ALA A 1 100 ? 17.791 10.863 -10.712 1.00 90.81 100 ALA A O 1
ATOM 794 N N . ALA A 1 101 ? 16.024 9.508 -10.487 1.00 93.31 101 ALA A N 1
ATOM 795 C CA . ALA A 1 101 ? 16.485 8.561 -11.498 1.00 93.31 101 ALA A CA 1
ATOM 796 C C . ALA A 1 101 ? 16.484 9.174 -12.908 1.00 93.31 101 ALA A C 1
ATOM 798 O O . ALA A 1 101 ? 17.369 8.880 -13.702 1.00 93.31 101 ALA A O 1
ATOM 799 N N . TYR A 1 102 ? 15.503 10.022 -13.236 1.00 94.75 102 TYR A N 1
ATOM 800 C CA . TYR A 1 102 ? 15.502 10.739 -14.514 1.00 94.75 102 TYR A CA 1
ATOM 801 C C . TYR A 1 102 ? 16.620 11.782 -14.567 1.00 94.75 102 TYR A C 1
ATOM 803 O O . TYR A 1 102 ? 17.346 11.842 -15.556 1.00 94.75 102 TYR A O 1
ATOM 811 N N . GLU A 1 103 ? 16.792 12.555 -13.496 1.00 95.38 103 GLU A N 1
ATOM 812 C CA . GLU A 1 103 ? 17.853 13.562 -13.396 1.00 95.38 103 GLU A CA 1
ATOM 813 C C . GLU A 1 103 ? 19.248 12.923 -13.523 1.00 95.38 103 GLU A C 1
ATOM 815 O O . GLU A 1 103 ? 20.082 13.414 -14.280 1.00 95.38 103 GLU A O 1
ATOM 820 N N . GLU A 1 104 ? 19.488 11.783 -12.866 1.00 96.38 104 GLU A N 1
ATOM 821 C CA . GLU A 1 104 ? 20.754 11.037 -12.954 1.00 96.38 104 GLU A CA 1
ATOM 822 C C . GLU A 1 104 ? 21.013 10.471 -14.358 1.00 96.38 104 GLU A C 1
ATOM 824 O O . GLU A 1 104 ? 22.154 10.415 -14.814 1.00 96.38 104 GLU A O 1
ATOM 829 N N . MET A 1 105 ? 19.953 10.117 -15.085 1.00 96.50 105 MET A N 1
ATOM 830 C CA . MET A 1 105 ? 20.035 9.691 -16.484 1.00 96.50 105 MET A CA 1
ATOM 831 C C . MET A 1 105 ? 20.231 10.861 -17.468 1.00 96.50 105 MET A C 1
ATOM 833 O O . MET A 1 105 ? 20.320 10.622 -18.673 1.00 96.50 105 MET A O 1
ATOM 837 N N . GLY A 1 106 ? 20.309 12.104 -16.978 1.00 96.81 106 GLY A N 1
ATOM 838 C CA . GLY A 1 106 ? 20.582 13.301 -17.775 1.00 96.81 106 GLY A CA 1
ATOM 839 C C . GLY A 1 106 ? 19.349 13.984 -18.369 1.00 96.81 106 GLY A C 1
ATOM 840 O O . GLY A 1 106 ? 19.511 14.834 -19.239 1.00 96.81 106 GLY A O 1
ATOM 841 N N . PHE A 1 107 ? 18.140 13.627 -17.925 1.00 97.69 107 PHE A N 1
ATOM 842 C CA . PHE A 1 107 ? 16.907 14.276 -18.374 1.00 97.69 107 PHE A CA 1
ATOM 843 C C . PHE A 1 107 ? 16.794 15.666 -17.758 1.00 97.69 107 PHE A C 1
ATOM 845 O O . PHE A 1 107 ? 16.926 15.830 -16.540 1.00 97.69 107 PHE A O 1
ATOM 852 N N . ASP A 1 108 ? 16.514 16.662 -18.592 1.00 97.19 108 ASP A N 1
ATOM 853 C CA . ASP A 1 108 ? 16.334 18.024 -18.123 1.00 97.19 108 ASP A CA 1
ATOM 854 C C . ASP A 1 108 ? 14.894 18.284 -17.646 1.00 97.19 108 ASP A C 1
ATOM 856 O O . ASP A 1 108 ? 14.003 17.426 -17.667 1.00 97.19 108 ASP A O 1
ATOM 860 N N . ARG A 1 109 ? 14.648 19.505 -17.159 1.00 96.00 109 ARG A N 1
ATOM 861 C CA . ARG A 1 109 ? 13.325 19.896 -16.662 1.00 96.00 109 ARG A CA 1
ATOM 862 C C . ARG A 1 109 ? 12.246 19.823 -17.748 1.00 96.00 109 ARG A C 1
ATOM 864 O O . ARG A 1 109 ? 11.101 19.518 -17.417 1.00 96.00 109 ARG A O 1
ATOM 871 N N . GLY A 1 110 ? 12.586 20.141 -18.995 1.00 97.44 110 GLY A N 1
ATOM 872 C CA . GLY A 1 110 ? 11.677 20.052 -20.133 1.00 97.44 110 GLY A CA 1
ATOM 873 C C . GLY A 1 110 ? 11.259 18.607 -20.377 1.00 97.44 110 GLY A C 1
ATOM 874 O O . GLY A 1 110 ? 10.060 18.319 -20.372 1.00 97.44 110 GLY A O 1
ATOM 875 N N . ASP A 1 111 ? 12.233 17.697 -20.445 1.00 96.62 111 ASP A N 1
ATOM 876 C CA . ASP A 1 111 ? 11.971 16.270 -20.642 1.00 96.62 111 ASP A CA 1
ATOM 877 C C . ASP A 1 111 ? 11.105 15.691 -19.511 1.00 96.62 111 ASP A C 1
ATOM 879 O O . ASP A 1 111 ? 10.163 14.928 -19.734 1.00 96.62 111 ASP A O 1
ATOM 883 N N . ILE A 1 112 ? 11.395 16.071 -18.262 1.00 96.31 112 ILE A N 1
ATOM 884 C CA . ILE A 1 112 ? 10.647 15.611 -17.087 1.00 96.31 112 ILE A CA 1
ATOM 885 C C . ILE A 1 112 ? 9.180 16.054 -17.150 1.00 96.31 112 ILE A C 1
ATOM 887 O O . ILE A 1 112 ? 8.283 15.266 -16.821 1.00 96.31 112 ILE A O 1
ATOM 891 N N . GLU A 1 113 ? 8.907 17.299 -17.545 1.00 95.81 113 GLU A N 1
ATOM 892 C CA . GLU A 1 113 ? 7.534 17.791 -17.674 1.00 95.81 113 GLU A CA 1
ATOM 893 C C . GLU A 1 113 ? 6.790 17.129 -18.839 1.00 95.81 113 GLU A C 1
ATOM 895 O O . GLU A 1 113 ? 5.614 16.777 -18.683 1.00 95.81 113 GLU A O 1
ATOM 900 N N . GLU A 1 114 ? 7.476 16.854 -19.949 1.00 95.75 114 GLU A N 1
ATOM 901 C CA . GLU A 1 114 ? 6.925 16.075 -21.058 1.00 95.75 114 GLU A CA 1
ATOM 902 C C . GLU A 1 114 ? 6.576 14.643 -20.620 1.00 95.75 114 GLU A C 1
ATOM 904 O O . GLU A 1 114 ? 5.446 14.185 -20.809 1.00 95.75 114 GLU A O 1
ATOM 909 N N . ILE A 1 115 ? 7.480 13.950 -19.919 1.00 93.12 115 ILE A N 1
ATOM 910 C CA . ILE A 1 115 ? 7.227 12.606 -19.374 1.00 93.12 115 ILE A CA 1
ATOM 911 C C . ILE A 1 115 ? 6.016 12.617 -18.434 1.00 93.12 115 ILE A C 1
ATOM 913 O O . ILE A 1 115 ? 5.181 11.704 -18.474 1.00 93.12 115 ILE A O 1
ATOM 917 N N . LYS A 1 116 ? 5.889 13.631 -17.569 1.00 91.00 116 LYS A N 1
ATOM 918 C CA . LYS A 1 116 ? 4.724 13.768 -16.682 1.00 91.00 116 LYS A CA 1
ATOM 919 C C . LYS A 1 116 ? 3.434 13.961 -17.476 1.00 91.00 116 LYS A C 1
ATOM 921 O O . LYS A 1 116 ? 2.422 13.364 -17.102 1.00 91.00 116 LYS A O 1
ATOM 926 N N . LEU A 1 117 ? 3.457 14.764 -18.539 1.00 91.00 117 LEU A N 1
ATOM 927 C CA . LEU A 1 117 ? 2.305 14.973 -19.414 1.00 91.00 117 LEU A CA 1
ATOM 928 C C . LEU A 1 117 ? 1.888 13.666 -20.097 1.00 91.00 117 LEU A C 1
ATOM 930 O O . LEU A 1 117 ? 0.753 13.231 -19.906 1.00 91.00 117 LEU A O 1
ATOM 934 N N . LEU A 1 118 ? 2.826 12.973 -20.746 1.00 88.44 118 LEU A N 1
ATOM 935 C CA . LEU A 1 118 ? 2.579 11.690 -21.413 1.00 88.44 118 LEU A CA 1
ATOM 936 C C . LEU A 1 118 ? 2.005 10.637 -20.454 1.00 88.44 118 LEU A C 1
ATOM 938 O O . LEU A 1 118 ? 1.111 9.864 -20.806 1.00 88.44 118 LEU A O 1
ATOM 942 N N . ARG A 1 119 ? 2.489 10.597 -19.204 1.00 85.12 119 ARG A N 1
ATOM 943 C CA . ARG A 1 119 ? 1.954 9.688 -18.175 1.00 85.12 119 ARG A CA 1
ATOM 944 C C . ARG A 1 119 ? 0.511 10.024 -17.797 1.00 85.12 119 ARG A C 1
ATOM 946 O O . ARG A 1 119 ? -0.260 9.090 -17.578 1.00 85.12 119 ARG A O 1
ATOM 953 N N . ARG A 1 120 ? 0.150 11.312 -17.712 1.00 83.12 120 ARG A N 1
ATOM 954 C CA . ARG A 1 120 ? -1.228 11.757 -17.433 1.00 83.12 120 ARG A CA 1
ATOM 955 C C . ARG A 1 120 ? -2.163 11.434 -18.593 1.00 83.12 120 ARG A C 1
ATOM 957 O O . ARG A 1 120 ? -3.234 10.889 -18.354 1.00 83.12 120 ARG A O 1
ATOM 964 N N . GLU A 1 121 ? -1.744 11.707 -19.823 1.00 85.56 121 GLU A N 1
ATOM 965 C CA . GLU A 1 121 ? -2.538 11.430 -21.025 1.00 85.56 121 GLU A CA 1
ATOM 966 C C . GLU A 1 121 ? -2.816 9.935 -21.187 1.00 85.56 121 GLU A C 1
ATOM 968 O O . GLU A 1 121 ? -3.966 9.541 -21.365 1.00 85.56 121 GLU A O 1
ATOM 973 N N . ARG A 1 122 ? -1.799 9.079 -21.006 1.00 78.75 122 ARG A N 1
ATOM 974 C CA . ARG A 1 122 ? -1.991 7.618 -21.016 1.00 78.75 122 ARG A CA 1
ATOM 975 C C . ARG A 1 122 ? -2.944 7.136 -19.924 1.00 78.75 122 ARG A C 1
ATOM 977 O O . ARG A 1 122 ? -3.725 6.223 -20.164 1.00 78.75 122 ARG A O 1
ATOM 984 N N . ALA A 1 123 ? -2.883 7.730 -18.731 1.00 73.31 123 ALA A N 1
ATOM 985 C CA . ALA A 1 123 ? -3.804 7.391 -17.649 1.00 73.31 123 ALA A CA 1
ATOM 986 C C . ALA A 1 123 ? -5.249 7.826 -17.961 1.00 73.31 123 ALA A C 1
ATOM 988 O O . ALA A 1 123 ? -6.182 7.085 -17.668 1.00 73.31 123 ALA A O 1
ATOM 989 N N . ALA A 1 124 ? -5.435 8.997 -18.578 1.00 73.50 124 ALA A N 1
ATOM 990 C CA . ALA A 1 124 ? -6.747 9.514 -18.966 1.00 73.50 124 ALA A CA 1
ATOM 991 C C . ALA A 1 124 ? -7.363 8.756 -20.155 1.00 73.50 124 ALA A C 1
ATOM 993 O O . ALA A 1 124 ? -8.574 8.562 -20.196 1.00 73.50 124 ALA A O 1
ATOM 994 N N . GLY A 1 125 ? -6.537 8.293 -21.098 1.00 68.50 125 GLY A N 1
ATOM 995 C CA . GLY A 1 125 ? -6.978 7.569 -22.292 1.00 68.50 125 GLY A CA 1
ATOM 996 C C . GLY A 1 125 ? -7.470 6.141 -22.040 1.00 68.50 125 GLY A C 1
ATOM 997 O O . GLY A 1 125 ? -7.837 5.458 -22.990 1.00 68.50 125 GLY A O 1
ATOM 998 N N . GLY A 1 126 ? -7.453 5.659 -20.791 1.00 61.41 126 GLY A N 1
ATOM 999 C CA . GLY A 1 126 ? -7.855 4.289 -20.457 1.00 61.41 126 GLY A CA 1
ATOM 1000 C C . GLY A 1 126 ? -6.917 3.212 -21.014 1.00 61.41 126 GLY A C 1
ATOM 1001 O O . GLY A 1 126 ? -7.204 2.024 -20.866 1.00 61.41 126 GLY A O 1
ATOM 1002 N N . ASP A 1 127 ? -5.784 3.615 -21.599 1.00 55.16 127 ASP A N 1
ATOM 1003 C CA . ASP A 1 127 ? -4.729 2.745 -22.121 1.00 55.16 127 ASP A CA 1
ATOM 1004 C C . ASP A 1 127 ? -3.857 2.229 -20.964 1.00 55.16 127 ASP A C 1
ATOM 1006 O O . ASP A 1 127 ? -2.632 2.387 -20.883 1.00 55.16 127 ASP A O 1
ATOM 1010 N N . GLU A 1 128 ? -4.530 1.651 -19.970 1.00 61.59 128 GLU A N 1
ATOM 1011 C CA . GLU A 1 128 ? -3.864 0.848 -18.971 1.00 61.59 128 GLU A CA 1
ATOM 1012 C C . GLU A 1 128 ? -3.526 -0.487 -19.598 1.00 61.59 128 GLU A C 1
ATOM 1014 O O . GLU A 1 128 ? -4.396 -1.296 -19.924 1.00 61.59 128 GLU A O 1
ATOM 1019 N N . THR A 1 129 ? -2.225 -0.742 -19.713 1.00 66.31 129 THR A N 1
ATOM 1020 C CA . THR A 1 129 ? -1.725 -2.075 -20.020 1.00 66.31 129 THR A CA 1
ATOM 1021 C C . THR A 1 129 ? -2.440 -3.091 -19.126 1.00 66.31 129 THR A C 1
ATOM 1023 O O . THR A 1 129 ? -2.640 -2.841 -17.935 1.00 66.31 129 THR A O 1
ATOM 1026 N N . ALA A 1 130 ? -2.821 -4.254 -19.670 1.00 64.00 130 ALA A N 1
ATOM 1027 C CA . ALA A 1 130 ? -3.505 -5.305 -18.900 1.00 64.00 130 ALA A CA 1
ATOM 1028 C C . ALA A 1 130 ? -2.794 -5.589 -17.559 1.00 64.00 130 ALA A C 1
ATOM 1030 O O . ALA A 1 130 ? -3.422 -5.787 -16.523 1.00 64.00 130 ALA A O 1
ATOM 1031 N N . PHE A 1 131 ? -1.468 -5.480 -17.580 1.00 66.81 131 PHE A N 1
ATOM 1032 C CA . PHE A 1 131 ? -0.561 -5.477 -16.441 1.00 66.81 131 PHE A CA 1
ATOM 1033 C C . PHE A 1 131 ? -0.946 -4.515 -15.296 1.00 66.81 131 PHE A C 1
ATOM 1035 O O . PHE A 1 131 ? -1.055 -4.948 -14.151 1.00 66.81 131 PHE A O 1
ATOM 1042 N N . ARG A 1 132 ? -1.216 -3.233 -15.583 1.00 72.75 132 ARG A N 1
ATOM 1043 C CA . ARG A 1 132 ? -1.669 -2.252 -14.578 1.00 72.75 132 ARG A CA 1
ATOM 1044 C C . ARG A 1 132 ? -3.038 -2.594 -14.005 1.00 72.75 132 ARG A C 1
ATOM 1046 O O . ARG A 1 132 ? -3.251 -2.418 -12.806 1.00 72.75 132 ARG A O 1
ATOM 1053 N N . LYS A 1 133 ? -3.938 -3.123 -14.835 1.00 76.75 133 LYS A N 1
ATOM 1054 C CA . LYS A 1 133 ? -5.274 -3.540 -14.401 1.00 76.75 133 LYS A CA 1
ATOM 1055 C C . LYS A 1 133 ? -5.207 -4.709 -13.415 1.00 76.75 133 LYS A C 1
ATOM 1057 O O . LYS A 1 133 ? -5.875 -4.660 -12.384 1.00 76.75 133 LYS A O 1
ATOM 1062 N N . TYR A 1 134 ? -4.382 -5.722 -13.696 1.00 76.56 134 TYR A N 1
ATOM 1063 C CA . TYR A 1 134 ? -4.172 -6.855 -12.786 1.00 76.56 134 TYR A CA 1
ATOM 1064 C C . TYR A 1 134 ? -3.542 -6.417 -11.466 1.00 76.56 134 TYR A C 1
ATOM 1066 O O . TYR A 1 134 ? -4.077 -6.736 -10.408 1.00 76.56 134 TYR A O 1
ATOM 1074 N N . PHE A 1 135 ? -2.478 -5.612 -11.527 1.00 84.75 135 PHE A N 1
ATOM 1075 C CA . PHE A 1 135 ? -1.843 -5.054 -10.335 1.00 84.75 135 PHE A CA 1
ATOM 1076 C C . PHE A 1 135 ? -2.824 -4.279 -9.461 1.00 84.75 135 PHE A C 1
ATOM 1078 O O . PHE A 1 135 ? -2.924 -4.541 -8.266 1.00 84.75 135 PHE A O 1
ATOM 1085 N N . ARG A 1 136 ? -3.584 -3.352 -10.056 1.00 85.69 136 ARG A N 1
ATOM 1086 C CA . ARG A 1 136 ? -4.553 -2.532 -9.326 1.00 85.69 136 ARG A CA 1
ATOM 1087 C C . ARG A 1 136 ? -5.632 -3.390 -8.677 1.00 85.69 136 ARG A C 1
ATOM 1089 O O . ARG A 1 136 ? -5.960 -3.169 -7.517 1.00 85.69 136 ARG A O 1
ATOM 1096 N N . ARG A 1 137 ? -6.167 -4.374 -9.406 1.00 85.94 137 ARG A N 1
ATOM 1097 C CA . ARG A 1 137 ? -7.172 -5.303 -8.878 1.00 85.94 137 ARG A CA 1
ATOM 1098 C C . ARG A 1 137 ? -6.641 -6.044 -7.652 1.00 85.94 137 ARG A C 1
ATOM 1100 O O . ARG A 1 137 ? -7.302 -6.042 -6.617 1.00 85.94 137 ARG A O 1
ATOM 1107 N N . ASP A 1 138 ? -5.467 -6.657 -7.771 1.00 86.81 138 ASP A N 1
ATOM 1108 C CA . ASP A 1 138 ? -4.886 -7.476 -6.706 1.00 86.81 138 ASP A CA 1
ATOM 1109 C C . ASP A 1 138 ? -4.501 -6.619 -5.492 1.00 86.81 138 ASP A C 1
ATOM 1111 O O . ASP A 1 138 ? -4.785 -7.003 -4.355 1.00 86.81 138 ASP A O 1
ATOM 1115 N N . LEU A 1 139 ? -3.968 -5.418 -5.738 1.00 90.75 139 LEU A N 1
ATOM 1116 C CA . LEU A 1 139 ? -3.686 -4.417 -4.715 1.00 90.75 139 LEU A CA 1
ATOM 1117 C C . LEU A 1 139 ? -4.953 -4.014 -3.960 1.00 90.75 139 LEU A C 1
ATOM 1119 O O . LEU A 1 139 ? -4.991 -4.097 -2.736 1.00 90.75 139 LEU A O 1
ATOM 1123 N N . HIS A 1 140 ? -5.999 -3.598 -4.675 1.00 91.88 140 HIS A N 1
ATOM 1124 C CA . HIS A 1 140 ? -7.243 -3.123 -4.067 1.00 91.88 140 HIS A CA 1
ATOM 1125 C C . HIS A 1 140 ? -7.909 -4.229 -3.240 1.00 91.88 140 HIS A C 1
ATOM 1127 O O . HIS A 1 140 ? -8.262 -4.002 -2.083 1.00 91.88 140 HIS A O 1
ATOM 1133 N N . ALA A 1 141 ? -8.008 -5.440 -3.795 1.00 91.31 141 ALA A N 1
ATOM 1134 C CA . ALA A 1 141 ? -8.563 -6.588 -3.085 1.00 91.31 141 ALA A CA 1
ATOM 1135 C C . ALA A 1 141 ? -7.730 -6.952 -1.846 1.00 91.31 141 ALA A C 1
ATOM 1137 O O . ALA A 1 141 ? -8.282 -7.245 -0.785 1.00 91.31 141 ALA A O 1
ATOM 1138 N N . GLY A 1 142 ? -6.399 -6.906 -1.959 1.00 92.06 142 GLY A N 1
ATOM 1139 C CA . GLY A 1 142 ? -5.490 -7.126 -0.842 1.00 92.06 142 GLY A CA 1
ATOM 1140 C C . GLY A 1 142 ? -5.687 -6.113 0.283 1.00 92.06 142 GLY A C 1
ATOM 1141 O O . GLY A 1 142 ? -5.842 -6.519 1.432 1.00 92.06 142 GLY A O 1
ATOM 1142 N N . LEU A 1 143 ? -5.734 -4.818 -0.048 1.00 93.75 143 LEU A N 1
ATOM 1143 C CA . LEU A 1 143 ? -5.859 -3.729 0.924 1.00 93.75 143 LEU A CA 1
ATOM 1144 C C . LEU A 1 143 ? -7.173 -3.831 1.695 1.00 93.75 143 LEU A C 1
ATOM 1146 O O . LEU A 1 143 ? -7.163 -3.832 2.924 1.00 93.75 143 LEU A O 1
ATOM 1150 N N . VAL A 1 144 ? -8.291 -3.988 0.982 1.00 94.12 144 VAL A N 1
ATOM 1151 C CA . VAL A 1 144 ? -9.625 -4.094 1.590 1.00 94.12 144 VAL A CA 1
ATOM 1152 C C . VAL A 1 144 ? -9.713 -5.313 2.499 1.00 94.12 144 VAL A C 1
ATOM 1154 O O . VAL A 1 144 ? -10.098 -5.186 3.661 1.00 94.12 144 VAL A O 1
ATOM 1157 N N . ARG A 1 145 ? -9.293 -6.486 2.010 1.00 93.75 145 ARG A N 1
ATOM 1158 C CA . ARG A 1 145 ? -9.303 -7.721 2.802 1.00 93.75 145 ARG A CA 1
ATOM 1159 C C . ARG A 1 145 ? -8.456 -7.584 4.067 1.00 93.75 145 ARG A C 1
ATOM 1161 O O . ARG A 1 145 ? -8.897 -7.993 5.138 1.00 93.75 145 ARG A O 1
ATOM 1168 N N . ASN A 1 146 ? -7.253 -7.027 3.946 1.00 94.00 146 ASN A N 1
ATOM 1169 C CA . ASN A 1 146 ? -6.307 -6.904 5.050 1.00 94.00 146 ASN A CA 1
ATOM 1170 C C . ASN A 1 146 ? -6.799 -5.901 6.109 1.00 94.00 146 ASN A C 1
ATOM 1172 O O . ASN A 1 146 ? -6.817 -6.236 7.292 1.00 94.00 146 ASN A O 1
ATOM 1176 N N . LEU A 1 147 ? -7.272 -4.719 5.697 1.00 95.62 147 LEU A N 1
ATOM 1177 C CA . LEU A 1 147 ? -7.827 -3.710 6.609 1.00 95.62 147 LEU A CA 1
ATOM 1178 C C . LEU A 1 147 ? -9.101 -4.197 7.305 1.00 95.62 147 LEU A C 1
ATOM 1180 O O . LEU A 1 147 ? -9.273 -3.958 8.500 1.00 95.62 147 LEU A O 1
ATOM 1184 N N . ARG A 1 148 ? -9.969 -4.920 6.585 1.00 95.38 148 ARG A N 1
ATOM 1185 C CA . ARG A 1 148 ? -11.176 -5.528 7.158 1.00 95.38 148 ARG A CA 1
ATOM 1186 C C . ARG A 1 148 ? -10.840 -6.588 8.192 1.00 95.38 148 ARG A C 1
ATOM 1188 O O . ARG A 1 148 ? -11.406 -6.577 9.275 1.00 95.38 148 ARG A O 1
ATOM 1195 N N . LYS A 1 149 ? -9.911 -7.490 7.869 1.00 94.38 149 LYS A N 1
ATOM 1196 C CA . LYS A 1 149 ? -9.519 -8.587 8.761 1.00 94.38 149 LYS A CA 1
ATOM 1197 C C . LYS A 1 149 ? -8.917 -8.087 10.076 1.00 94.38 149 LYS A C 1
ATOM 1199 O O . LYS A 1 149 ? -9.088 -8.739 11.097 1.00 94.38 149 LYS A O 1
ATOM 1204 N N . VAL A 1 150 ? -8.225 -6.951 10.037 1.00 95.69 150 VAL A N 1
ATOM 1205 C CA . VAL A 1 150 ? -7.633 -6.315 11.220 1.00 95.69 150 VAL A CA 1
ATOM 1206 C C . VAL A 1 150 ? -8.634 -5.438 11.991 1.00 95.69 150 VAL A C 1
ATOM 1208 O O . VAL A 1 150 ? -8.397 -5.129 13.150 1.00 95.69 150 VAL A O 1
ATOM 1211 N N . GLY A 1 151 ? -9.759 -5.056 11.379 1.00 96.06 151 GLY A N 1
ATOM 1212 C CA . GLY A 1 151 ? -10.797 -4.235 12.015 1.00 96.06 151 GLY A CA 1
ATOM 1213 C C . GLY A 1 151 ? -10.623 -2.721 11.842 1.00 96.06 151 GLY A C 1
ATOM 1214 O O . GLY A 1 151 ? -11.368 -1.954 12.442 1.00 96.06 151 GLY A O 1
ATOM 1215 N N . VAL A 1 152 ? -9.672 -2.275 11.013 1.00 96.81 152 VAL A N 1
ATOM 1216 C CA . VAL A 1 152 ? -9.450 -0.841 10.726 1.00 96.81 152 VAL A CA 1
ATOM 1217 C C . VAL A 1 152 ? -10.427 -0.319 9.668 1.00 96.81 152 VAL A C 1
ATOM 1219 O O . VAL A 1 152 ? -10.747 0.865 9.656 1.00 96.81 152 VAL A O 1
ATOM 1222 N N . LEU A 1 153 ? -10.922 -1.185 8.775 1.00 96.69 153 LEU A N 1
ATOM 1223 C CA . LEU A 1 153 ? -11.962 -0.806 7.816 1.00 96.69 153 LEU A CA 1
ATOM 1224 C C . LEU A 1 153 ? -13.321 -0.706 8.519 1.00 96.69 153 LEU A C 1
ATOM 1226 O O . LEU A 1 153 ? -13.941 -1.730 8.806 1.00 96.69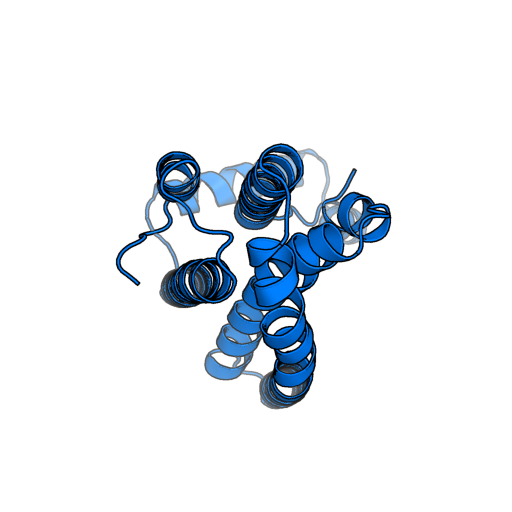 153 LEU A O 1
ATOM 1230 N N . THR A 1 154 ? -13.787 0.520 8.746 1.00 96.19 154 THR A N 1
ATOM 1231 C CA . THR A 1 154 ? -15.085 0.818 9.367 1.00 96.19 154 THR A CA 1
ATOM 1232 C C . THR A 1 154 ? -15.945 1.701 8.460 1.00 96.19 154 THR A C 1
ATOM 1234 O O . THR A 1 154 ? -15.395 2.390 7.591 1.00 96.19 154 THR A O 1
ATOM 1237 N N . PRO A 1 155 ? -17.273 1.783 8.696 1.00 96.94 155 PRO A N 1
ATOM 1238 C CA . PRO A 1 155 ? -18.162 2.654 7.924 1.00 96.94 155 PRO A CA 1
ATOM 1239 C C . PRO A 1 155 ? -17.724 4.123 7.864 1.00 96.94 155 PRO A C 1
ATOM 1241 O O . PRO A 1 155 ? -18.109 4.833 6.940 1.00 96.94 155 PRO A O 1
ATOM 1244 N N . ARG A 1 156 ? -16.909 4.597 8.824 1.00 97.06 156 ARG A N 1
ATOM 1245 C CA . ARG A 1 156 ? -16.406 5.977 8.817 1.00 97.06 156 ARG A CA 1
ATOM 1246 C C . ARG A 1 156 ? -15.476 6.246 7.635 1.00 97.06 156 ARG A C 1
ATOM 1248 O O . ARG A 1 156 ? -15.587 7.307 7.033 1.00 97.06 156 ARG A O 1
ATOM 1255 N N . ILE A 1 157 ? -14.580 5.309 7.320 1.00 96.88 157 ILE A N 1
ATOM 1256 C CA . ILE A 1 157 ? -13.544 5.493 6.290 1.00 96.88 157 ILE A CA 1
ATOM 1257 C C . ILE A 1 157 ? -13.881 4.835 4.950 1.00 9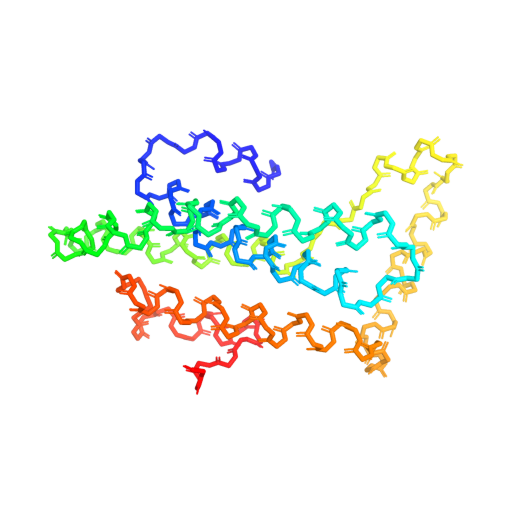6.88 157 ILE A C 1
ATOM 1259 O O . ILE A 1 157 ? -13.147 5.004 3.977 1.00 96.88 157 ILE A O 1
ATOM 1263 N N . GLU A 1 158 ? -14.989 4.096 4.868 1.00 95.88 158 GLU A N 1
ATOM 1264 C CA . GLU A 1 158 ? -15.490 3.541 3.607 1.00 95.88 158 GLU A CA 1
ATOM 1265 C C . GLU A 1 158 ? -15.627 4.599 2.493 1.00 95.88 158 GLU A C 1
ATOM 1267 O O . GLU A 1 158 ? -15.148 4.331 1.386 1.00 95.88 158 GLU A O 1
ATOM 1272 N N . PRO A 1 159 ? -16.184 5.807 2.741 1.00 96.31 159 PRO A N 1
ATOM 1273 C CA . PRO A 1 159 ? -16.270 6.847 1.716 1.00 96.31 159 PRO A CA 1
ATOM 1274 C C . PRO A 1 159 ? -14.895 7.323 1.239 1.00 96.31 159 PRO A C 1
ATOM 1276 O O . PRO A 1 159 ? -14.687 7.499 0.037 1.00 96.31 159 PRO A O 1
ATOM 1279 N N . ASP A 1 160 ? -13.938 7.483 2.157 1.00 95.94 160 ASP A N 1
ATOM 1280 C CA . ASP A 1 160 ? -12.578 7.909 1.823 1.00 95.94 160 ASP A CA 1
ATOM 1281 C C . ASP A 1 160 ? -11.874 6.863 0.958 1.00 95.94 160 ASP A C 1
ATOM 1283 O O . ASP A 1 160 ? -11.286 7.197 -0.071 1.00 95.94 160 ASP A O 1
ATOM 1287 N N . ILE A 1 161 ? -11.990 5.582 1.314 1.00 93.62 161 ILE A N 1
ATOM 1288 C CA . ILE A 1 161 ? -11.399 4.478 0.549 1.00 93.62 161 ILE A CA 1
ATOM 1289 C C . ILE A 1 161 ? -12.054 4.361 -0.831 1.00 93.62 161 ILE A C 1
ATOM 1291 O O . ILE A 1 161 ? -11.350 4.219 -1.835 1.00 93.62 161 ILE A O 1
ATOM 1295 N N . ALA A 1 162 ? -13.380 4.488 -0.911 1.00 92.56 162 ALA A N 1
ATOM 1296 C CA . ALA A 1 162 ? -14.096 4.494 -2.183 1.00 92.56 162 ALA A CA 1
ATOM 1297 C C . ALA A 1 162 ? -13.662 5.669 -3.080 1.00 92.56 162 ALA A C 1
ATOM 1299 O O . ALA A 1 162 ? -13.480 5.484 -4.286 1.00 92.56 162 ALA A O 1
ATOM 1300 N N . SER A 1 163 ? -13.406 6.852 -2.504 1.00 92.25 163 SER A N 1
ATOM 1301 C CA . SER A 1 163 ? -12.922 8.029 -3.246 1.00 92.25 163 SER A CA 1
ATOM 1302 C C . SER A 1 163 ? -11.547 7.821 -3.899 1.00 92.25 163 SER A C 1
ATOM 1304 O O . SER A 1 163 ? -11.226 8.469 -4.895 1.00 92.25 163 SER A O 1
ATOM 1306 N N . LEU A 1 164 ? -10.753 6.871 -3.390 1.00 88.81 164 LEU A N 1
ATOM 1307 C CA . LEU A 1 164 ? -9.469 6.463 -3.968 1.00 88.81 164 LEU A CA 1
ATOM 1308 C C . LEU A 1 164 ? -9.626 5.482 -5.147 1.00 88.81 164 LEU A C 1
ATOM 1310 O O . LEU A 1 164 ? -8.628 5.017 -5.699 1.00 88.81 164 LEU A O 1
ATOM 1314 N N . GLY A 1 165 ? -10.860 5.153 -5.544 1.00 86.81 165 GLY A N 1
ATOM 1315 C CA . GLY A 1 165 ? -11.157 4.199 -6.615 1.00 86.81 165 GLY A CA 1
ATOM 1316 C C . GLY A 1 165 ? -11.025 2.734 -6.188 1.00 86.81 165 GLY A C 1
ATOM 1317 O O . GLY A 1 165 ? -10.865 1.851 -7.037 1.00 86.81 165 GLY A O 1
ATOM 1318 N N . ILE A 1 166 ? -11.059 2.459 -4.882 1.00 87.75 166 ILE A N 1
ATOM 1319 C CA . ILE A 1 166 ? -11.021 1.106 -4.327 1.00 87.75 166 ILE A CA 1
ATOM 1320 C C . ILE A 1 166 ? -12.452 0.586 -4.162 1.00 87.75 166 ILE A C 1
ATOM 1322 O O . ILE A 1 166 ? -13.282 1.208 -3.507 1.00 87.75 166 ILE A O 1
ATOM 1326 N N . SER A 1 167 ? -12.732 -0.589 -4.731 1.00 87.19 167 SER A N 1
ATOM 1327 C CA . SER A 1 167 ? -13.999 -1.288 -4.499 1.00 87.19 167 SER A CA 1
ATOM 1328 C C . SER A 1 167 ? -13.979 -1.991 -3.147 1.00 87.19 167 SER A C 1
ATOM 1330 O O . SER A 1 167 ? -13.083 -2.790 -2.881 1.00 87.19 167 SER A O 1
ATOM 1332 N N . LEU A 1 168 ? -14.998 -1.741 -2.326 1.00 86.69 168 LEU A N 1
ATOM 1333 C CA . LEU A 1 168 ? -15.162 -2.368 -1.013 1.00 86.69 168 LEU A CA 1
ATOM 1334 C C . LEU A 1 168 ? -15.790 -3.770 -1.081 1.00 86.69 168 LEU A C 1
ATOM 1336 O O . LEU A 1 168 ? -15.781 -4.484 -0.084 1.00 86.69 168 LEU A O 1
ATOM 1340 N N . ALA A 1 169 ? -16.296 -4.189 -2.244 1.00 75.44 169 ALA A N 1
ATOM 1341 C CA . ALA A 1 169 ? -16.984 -5.473 -2.431 1.00 75.44 169 ALA A CA 1
ATOM 1342 C C . ALA A 1 169 ? -16.046 -6.701 -2.496 1.00 75.44 169 ALA A C 1
ATOM 1344 O O . ALA A 1 169 ? -16.506 -7.795 -2.817 1.00 75.44 169 ALA A O 1
ATOM 1345 N N . ALA A 1 170 ? -14.744 -6.507 -2.257 1.00 56.44 170 ALA A N 1
ATOM 1346 C CA . ALA A 1 170 ? -13.725 -7.558 -2.281 1.00 56.44 170 ALA A CA 1
ATOM 1347 C C . ALA A 1 170 ? -13.806 -8.505 -1.079 1.00 56.44 170 ALA A C 1
ATOM 1349 O O . ALA A 1 170 ? -14.073 -8.011 0.045 1.00 56.44 170 ALA A O 1
#

Secondary structure (DSSP, 8-state):
--HHHHHHH---HHHHHIIIIIIIHHHHHHHHHHHHHH-S-HHHHHHHHHHHHHHHHHHHHHHHHHHHHHHH--HHHHHHHHHHHHHHHHHHHT----HHHHHHTT--HHHHHHHHHHHHHHHHTT---HHHHHHHHHHHHHHHHHHHHHT---TTTHHHHHHTT--TT-